Protein AF-A0A378A929-F1 (afdb_monomer_lite)

Foldseek 3Di:
DDFPDKDKDWDDFDAPDQFFTKTKIWMWTHHPPDPDIKIKIKIKTWGDDPQKIKMKMWMWIWDDDPVDIDIKIKIKIKIWGWDDDPDAKIKIWMWMWMDIPNHTAKIKIKIWIAPGNVSPDIDMDIDIDGDDDDD

Organism: Klebsiella pneumoniae (NCBI:txid573)

Structure (mmCIF, N/CA/C/O backbone):
data_AF-A0A378A929-F1
#
_entry.id   AF-A0A378A929-F1
#
loop_
_atom_site.group_PDB
_atom_site.id
_atom_site.type_symbol
_atom_site.label_atom_id
_atom_site.label_alt_id
_atom_site.label_comp_id
_atom_site.label_asym_id
_atom_site.label_entity_id
_atom_site.label_seq_id
_atom_site.pdbx_PDB_ins_code
_atom_site.Cartn_x
_atom_site.Cartn_y
_atom_site.Cartn_z
_atom_site.occupancy
_atom_site.B_iso_or_equiv
_atom_site.auth_seq_id
_atom_site.auth_comp_id
_atom_site.auth_asym_id
_atom_site.auth_atom_id
_atom_site.pdbx_PDB_model_num
ATOM 1 N N . MET A 1 1 ? 6.658 -19.761 -16.985 1.00 54.19 1 MET A N 1
ATOM 2 C CA . MET A 1 1 ? 7.826 -19.516 -17.864 1.00 54.19 1 MET A CA 1
ATOM 3 C C . MET A 1 1 ? 9.070 -19.367 -16.996 1.00 54.19 1 MET A C 1
ATOM 5 O O . MET A 1 1 ? 8.997 -18.671 -15.987 1.00 54.19 1 MET A O 1
ATOM 9 N N . ALA A 1 2 ? 10.173 -20.038 -17.334 1.00 60.41 2 ALA A N 1
ATOM 10 C CA . ALA A 1 2 ? 11.412 -19.985 -16.551 1.00 60.41 2 ALA A CA 1
ATOM 11 C C . ALA A 1 2 ? 12.205 -18.701 -16.859 1.00 60.41 2 ALA A C 1
ATOM 13 O O . ALA A 1 2 ? 12.342 -18.318 -18.022 1.00 60.41 2 ALA A O 1
ATOM 14 N N . ALA A 1 3 ? 12.711 -18.024 -15.825 1.00 64.56 3 ALA A N 1
ATOM 15 C CA . ALA A 1 3 ? 13.588 -16.867 -16.008 1.00 64.56 3 ALA A CA 1
ATOM 16 C C . ALA A 1 3 ? 15.030 -17.326 -16.238 1.00 64.56 3 ALA A C 1
ATOM 18 O O . ALA A 1 3 ? 15.488 -18.279 -15.615 1.00 64.56 3 ALA A O 1
ATOM 19 N N . LYS A 1 4 ? 15.740 -16.615 -17.113 1.00 75.06 4 LYS A N 1
ATOM 20 C CA . LYS A 1 4 ? 17.173 -16.777 -17.365 1.00 75.06 4 LYS A CA 1
ATOM 21 C C . LYS A 1 4 ? 18.011 -16.285 -16.195 1.00 75.06 4 LYS A C 1
ATOM 23 O O . LYS A 1 4 ? 18.986 -16.927 -15.823 1.00 75.06 4 LYS A O 1
ATOM 28 N N . LYS A 1 5 ? 17.633 -15.139 -15.633 1.00 77.44 5 LYS A N 1
ATOM 29 C CA . LYS A 1 5 ? 18.304 -14.519 -14.493 1.00 77.44 5 LYS A CA 1
ATOM 30 C C . LYS A 1 5 ? 17.277 -13.717 -13.705 1.00 77.44 5 LYS A C 1
ATOM 32 O O . LYS A 1 5 ? 16.439 -13.042 -14.300 1.00 77.44 5 LYS A O 1
ATOM 37 N N . ARG A 1 6 ? 17.323 -13.811 -12.378 1.00 75.38 6 ARG A N 1
ATOM 38 C CA . ARG A 1 6 ? 16.508 -12.992 -11.474 1.00 75.38 6 ARG A CA 1
ATOM 39 C C . ARG A 1 6 ? 17.424 -12.256 -10.509 1.00 75.38 6 ARG A C 1
ATOM 41 O O . ARG A 1 6 ? 18.443 -12.799 -10.084 1.00 75.38 6 ARG A O 1
ATOM 48 N N . HIS A 1 7 ? 17.089 -11.007 -10.234 1.00 78.12 7 HIS A N 1
ATOM 49 C CA . HIS A 1 7 ? 17.652 -10.227 -9.144 1.00 78.12 7 HIS A CA 1
ATOM 50 C C . HIS A 1 7 ? 16.491 -9.664 -8.342 1.00 78.12 7 HIS A C 1
ATOM 52 O O . HIS A 1 7 ? 15.671 -8.910 -8.870 1.00 78.12 7 HIS A O 1
ATOM 58 N N . ASP A 1 8 ? 16.435 -10.056 -7.080 1.00 79.81 8 ASP A N 1
ATOM 59 C CA . ASP A 1 8 ? 15.438 -9.615 -6.125 1.00 79.81 8 ASP A CA 1
ATOM 60 C C . ASP A 1 8 ? 16.134 -8.688 -5.124 1.00 79.81 8 ASP A C 1
ATOM 62 O O . ASP A 1 8 ? 17.106 -9.065 -4.474 1.00 79.81 8 ASP A O 1
ATOM 66 N N . LEU A 1 9 ? 15.662 -7.450 -5.046 1.00 77.38 9 LEU A N 1
ATOM 67 C CA . LEU A 1 9 ? 16.049 -6.471 -4.044 1.00 77.38 9 LEU A CA 1
ATOM 68 C C . LEU A 1 9 ? 14.873 -6.332 -3.087 1.00 77.38 9 LEU A C 1
ATOM 70 O O . LEU A 1 9 ? 13.808 -5.846 -3.460 1.00 77.38 9 LEU A O 1
ATOM 74 N N . HIS A 1 10 ? 15.065 -6.754 -1.850 1.00 75.94 10 HIS A N 1
ATOM 75 C CA . HIS A 1 10 ? 14.101 -6.537 -0.784 1.00 75.94 10 HIS A CA 1
ATOM 76 C C . HIS A 1 10 ? 14.744 -5.571 0.205 1.00 75.94 10 HIS A C 1
ATOM 78 O O . HIS A 1 10 ? 15.781 -5.885 0.779 1.00 75.94 10 HIS A O 1
ATOM 84 N N . GLY A 1 11 ? 14.167 -4.381 0.346 1.00 66.81 11 GLY A N 1
ATOM 85 C CA . GLY A 1 11 ? 14.459 -3.507 1.472 1.00 66.81 11 GLY A CA 1
ATOM 86 C C . GLY A 1 11 ? 13.732 -4.043 2.695 1.00 66.81 11 GLY A C 1
ATOM 87 O O . GLY A 1 11 ? 12.577 -4.467 2.595 1.00 66.81 11 GLY A O 1
ATOM 88 N N . GLU A 1 12 ? 14.407 -4.067 3.836 1.00 71.38 12 GLU A N 1
ATOM 89 C CA . GLU A 1 12 ? 13.758 -4.412 5.095 1.00 71.38 12 GLU A CA 1
ATOM 90 C C . GLU A 1 12 ? 12.728 -3.331 5.467 1.00 71.38 12 GLU A C 1
ATOM 92 O O . GLU A 1 12 ? 12.833 -2.189 5.004 1.00 71.38 12 GLU A O 1
ATOM 97 N N . PRO A 1 13 ? 11.679 -3.674 6.235 1.00 67.69 13 PRO A N 1
ATOM 98 C CA . PRO A 1 13 ? 10.737 -2.683 6.722 1.00 67.69 13 PRO A CA 1
ATOM 99 C C . PRO A 1 13 ? 11.473 -1.721 7.653 1.00 67.69 13 PRO A C 1
ATOM 101 O O . PRO A 1 13 ? 11.846 -2.079 8.768 1.00 67.69 13 PRO A O 1
ATOM 104 N N . GLU A 1 14 ? 11.670 -0.496 7.195 1.00 74.31 14 GLU A N 1
ATOM 105 C CA . GLU A 1 14 ? 12.355 0.527 7.968 1.00 74.31 14 GLU A CA 1
ATOM 106 C C . GLU A 1 14 ? 11.316 1.294 8.803 1.00 74.31 14 GLU A C 1
ATOM 108 O O . GLU A 1 14 ? 10.284 1.744 8.269 1.00 74.31 14 GLU A O 1
ATOM 113 N N . PRO A 1 15 ? 11.535 1.446 10.121 1.00 71.75 15 PRO A N 1
ATOM 114 C CA . PRO A 1 15 ? 10.641 2.214 10.969 1.00 71.75 15 PRO A CA 1
ATOM 115 C C . PRO A 1 15 ? 10.703 3.693 10.568 1.00 71.75 15 PRO A C 1
ATOM 117 O O . PRO A 1 15 ? 11.681 4.391 10.822 1.00 71.75 15 PRO A O 1
ATOM 120 N N . ALA A 1 16 ? 9.611 4.220 10.015 1.00 69.19 16 ALA A N 1
ATOM 121 C CA . ALA A 1 16 ? 9.427 5.645 9.734 1.00 69.19 16 ALA A CA 1
ATOM 122 C C . ALA A 1 16 ? 9.060 6.433 11.015 1.00 69.19 16 ALA A C 1
ATOM 124 O O . ALA A 1 16 ? 8.224 7.342 11.005 1.00 69.19 16 ALA A O 1
ATOM 125 N N . GLY A 1 17 ? 9.659 6.058 12.151 1.00 67.38 17 GLY A N 1
ATOM 126 C CA . GLY A 1 17 ? 9.379 6.611 13.474 1.00 67.38 17 GLY A CA 1
ATOM 127 C C . GLY A 1 17 ? 7.933 6.397 13.939 1.00 67.38 17 GLY A C 1
ATOM 128 O O . GLY A 1 17 ? 7.287 5.396 13.638 1.00 67.38 17 GLY A O 1
ATOM 129 N N . ARG A 1 18 ? 7.388 7.379 14.671 1.00 63.72 18 ARG A N 1
ATOM 130 C CA . ARG A 1 18 ? 6.011 7.370 15.216 1.00 63.72 18 ARG A CA 1
ATOM 131 C C . ARG A 1 18 ? 4.915 7.401 14.130 1.00 63.72 18 ARG A C 1
ATOM 133 O O . ARG A 1 18 ? 3.731 7.389 14.451 1.00 63.72 18 ARG A O 1
ATOM 140 N N . LEU A 1 19 ? 5.307 7.469 12.857 1.00 66.12 19 LEU A N 1
ATOM 141 C CA . LEU A 1 19 ? 4.425 7.528 11.698 1.00 66.12 19 LEU A CA 1
ATOM 142 C C . LEU A 1 19 ? 4.253 6.157 11.017 1.00 66.12 19 LEU A C 1
ATOM 144 O O . LEU A 1 19 ? 3.554 6.090 10.023 1.00 66.12 19 LEU A O 1
ATOM 148 N N . GLY A 1 20 ? 4.842 5.062 11.508 1.00 74.19 20 GLY A N 1
ATOM 149 C CA . GLY A 1 20 ? 4.626 3.718 10.945 1.00 74.19 20 GLY A CA 1
ATOM 150 C C . GLY A 1 20 ? 5.857 3.133 10.252 1.00 74.19 20 GLY A C 1
ATOM 151 O O . GLY A 1 20 ? 6.980 3.491 10.587 1.00 74.19 20 GLY A O 1
ATOM 152 N N . GLY A 1 21 ? 5.660 2.197 9.324 1.00 85.56 21 GLY A N 1
ATOM 153 C CA . GLY A 1 21 ? 6.730 1.499 8.604 1.00 85.56 21 GLY A CA 1
ATOM 154 C C . GLY A 1 21 ? 6.609 1.677 7.096 1.00 85.56 21 GLY A C 1
ATOM 155 O O . GLY A 1 21 ? 5.500 1.727 6.558 1.00 85.56 21 GLY A O 1
ATOM 156 N N . PHE A 1 22 ? 7.747 1.770 6.410 1.00 85.00 22 PHE A N 1
ATOM 157 C CA . PHE A 1 22 ? 7.788 1.708 4.952 1.00 85.00 22 PHE A CA 1
ATOM 158 C C . PHE A 1 22 ? 8.514 0.447 4.493 1.00 85.00 22 PHE A C 1
ATOM 160 O O . PHE A 1 22 ? 9.434 -0.035 5.144 1.00 85.00 22 PHE A O 1
ATOM 167 N N . TYR A 1 23 ? 8.093 -0.081 3.353 1.00 85.75 23 TYR A N 1
ATOM 168 C CA . TYR A 1 23 ? 8.665 -1.251 2.712 1.00 85.75 23 TYR A CA 1
ATOM 169 C C . TYR A 1 23 ? 8.916 -0.938 1.244 1.00 85.75 23 TYR A C 1
ATOM 171 O O . TYR A 1 23 ? 8.044 -0.405 0.555 1.00 85.75 23 TYR A O 1
ATOM 179 N N . LEU A 1 24 ? 10.098 -1.290 0.753 1.00 86.69 24 LEU A N 1
ATOM 180 C CA . LEU A 1 24 ? 10.469 -1.154 -0.648 1.00 86.69 24 LEU A CA 1
ATOM 181 C C . LEU A 1 24 ? 10.975 -2.503 -1.144 1.00 86.69 24 LEU A C 1
ATOM 183 O O . LEU A 1 24 ? 11.832 -3.124 -0.529 1.00 86.69 24 LEU A O 1
ATOM 187 N N . SER A 1 25 ? 10.488 -2.937 -2.296 1.00 87.69 25 SER A N 1
ATOM 188 C CA . SER A 1 25 ? 11.036 -4.084 -3.008 1.00 87.69 25 SER A CA 1
ATOM 189 C C . SER A 1 25 ? 11.140 -3.791 -4.497 1.00 87.69 25 SER A C 1
ATOM 191 O O . SER A 1 25 ? 10.370 -3.019 -5.074 1.00 87.69 25 SER A O 1
ATOM 193 N N . GLY A 1 26 ? 12.135 -4.394 -5.125 1.00 87.06 26 GLY A N 1
ATOM 194 C CA . GLY A 1 26 ? 12.394 -4.318 -6.546 1.00 87.06 26 GLY A CA 1
ATOM 195 C C . GLY A 1 26 ? 12.752 -5.697 -7.071 1.00 87.06 26 GLY A C 1
ATOM 196 O O . GLY A 1 26 ? 13.492 -6.440 -6.439 1.00 87.06 26 GLY A O 1
ATOM 197 N N . ARG A 1 27 ? 12.250 -6.048 -8.246 1.00 86.44 27 ARG A N 1
ATOM 198 C CA . ARG A 1 27 ? 12.583 -7.293 -8.929 1.00 86.44 27 ARG A CA 1
ATOM 199 C C . ARG A 1 27 ? 12.939 -7.003 -10.368 1.00 86.44 27 ARG A C 1
ATOM 201 O O . ARG A 1 27 ? 12.209 -6.317 -11.082 1.00 86.44 27 ARG A O 1
ATOM 208 N N . ILE A 1 28 ? 14.046 -7.585 -10.801 1.00 83.44 28 ILE A N 1
ATOM 209 C CA . ILE A 1 28 ? 14.519 -7.538 -12.176 1.00 83.44 28 ILE A CA 1
ATOM 210 C C . ILE A 1 28 ? 14.578 -8.976 -12.687 1.00 83.44 28 ILE A C 1
ATOM 212 O O . ILE A 1 28 ? 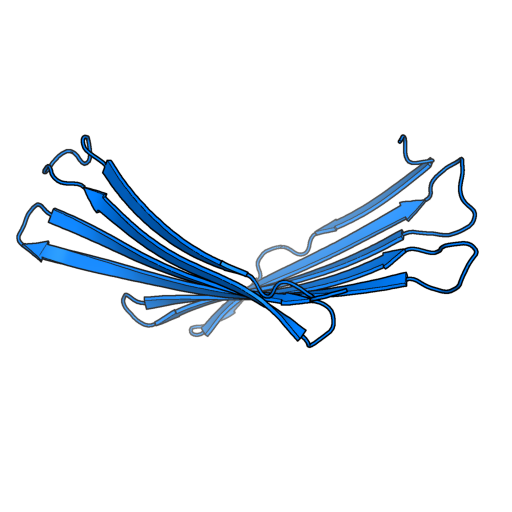15.200 -9.837 -12.067 1.00 83.44 28 ILE A O 1
ATOM 216 N N . SER A 1 29 ? 13.880 -9.266 -13.784 1.00 82.00 29 SER A N 1
ATOM 217 C CA . SER A 1 29 ? 13.813 -10.618 -14.352 1.00 82.00 29 SER A CA 1
ATOM 218 C C . SER A 1 29 ? 14.111 -10.611 -15.845 1.00 82.00 29 SER A C 1
ATOM 220 O O . SER A 1 29 ? 13.406 -9.979 -16.629 1.00 82.00 29 SER A O 1
ATOM 222 N N . ASP A 1 30 ? 15.132 -11.368 -16.234 1.00 80.31 30 ASP A N 1
ATOM 223 C CA . ASP A 1 30 ? 15.463 -11.661 -17.624 1.00 80.31 30 ASP A CA 1
ATOM 224 C C . ASP A 1 30 ? 14.899 -13.026 -18.005 1.00 80.31 30 ASP A C 1
ATOM 226 O O . ASP A 1 30 ? 15.013 -13.994 -17.249 1.00 80.31 30 ASP A O 1
ATOM 230 N N . TYR A 1 31 ? 14.318 -13.132 -19.195 1.00 74.94 31 TYR A N 1
ATOM 231 C CA . TYR A 1 31 ? 13.694 -14.359 -19.684 1.00 74.94 31 TYR A CA 1
ATOM 232 C C . TYR A 1 31 ? 14.393 -14.849 -20.951 1.00 74.94 31 TYR A C 1
ATOM 234 O O . TYR A 1 31 ? 14.850 -14.054 -21.764 1.00 74.94 31 TYR A O 1
ATOM 242 N N . TRP A 1 32 ? 14.475 -16.171 -21.128 1.00 72.50 32 TRP A N 1
ATOM 243 C CA . TRP A 1 32 ? 15.137 -16.773 -22.293 1.00 72.50 32 TRP A CA 1
ATOM 244 C C . TRP A 1 32 ? 14.407 -16.506 -23.615 1.00 72.50 32 TRP A C 1
ATOM 246 O O . TRP A 1 32 ? 15.053 -16.373 -24.645 1.00 72.50 32 TRP A O 1
ATOM 256 N N . ASN A 1 33 ? 13.075 -16.423 -23.579 1.00 66.94 33 ASN A N 1
ATOM 257 C CA . ASN A 1 33 ? 12.225 -16.411 -24.772 1.00 66.94 33 ASN A CA 1
ATOM 258 C C . ASN A 1 33 ? 11.635 -15.028 -25.106 1.00 66.94 33 ASN A C 1
ATOM 260 O O . ASN A 1 33 ? 10.675 -14.941 -25.865 1.00 66.94 33 ASN A O 1
ATOM 264 N N . ARG A 1 34 ? 12.155 -13.946 -24.507 1.00 66.88 34 ARG A N 1
ATOM 265 C CA . ARG A 1 34 ? 11.784 -12.572 -24.873 1.00 66.88 34 ARG A CA 1
ATOM 266 C C . ARG A 1 34 ? 13.006 -11.666 -24.838 1.00 66.88 34 ARG A C 1
ATOM 268 O O . ARG A 1 34 ? 13.807 -11.748 -23.909 1.00 66.88 34 ARG A O 1
ATOM 275 N N . SER A 1 35 ? 13.115 -10.773 -25.817 1.00 65.00 35 SER A N 1
ATOM 276 C CA . SER A 1 35 ? 14.070 -9.671 -25.739 1.00 65.00 35 SER A CA 1
ATOM 277 C C . SER A 1 35 ? 13.522 -8.622 -24.771 1.00 65.00 35 SER A C 1
ATOM 279 O O . SER A 1 35 ? 12.455 -8.059 -25.005 1.00 65.00 35 SER A O 1
ATOM 281 N N . GLY A 1 36 ? 14.223 -8.401 -23.659 1.00 68.12 36 GLY A N 1
ATOM 282 C CA . GLY A 1 36 ? 13.920 -7.342 -22.701 1.00 68.12 36 GLY A CA 1
ATOM 283 C C . GLY A 1 36 ? 13.696 -7.813 -21.262 1.00 68.12 36 GLY A C 1
ATOM 284 O O . GLY A 1 36 ? 13.049 -8.825 -20.980 1.00 68.12 36 GLY A O 1
ATOM 285 N N . THR A 1 37 ? 14.190 -6.996 -20.338 1.00 76.44 37 THR A N 1
ATOM 286 C CA . THR A 1 37 ? 14.166 -7.217 -18.891 1.00 76.44 37 THR A CA 1
ATOM 287 C C . THR A 1 37 ? 12.869 -6.718 -18.251 1.00 76.44 37 THR A C 1
ATOM 289 O O . THR A 1 37 ? 12.482 -5.564 -18.430 1.00 76.44 37 THR A O 1
ATOM 292 N N . GLU A 1 38 ? 12.197 -7.568 -17.470 1.00 83.00 38 GLU A N 1
ATOM 293 C CA . GLU A 1 38 ? 11.107 -7.132 -16.588 1.00 83.00 38 GLU A CA 1
ATOM 294 C C . GLU A 1 38 ? 11.656 -6.340 -15.417 1.00 83.00 38 GLU A C 1
ATOM 296 O O . GLU A 1 38 ? 12.616 -6.781 -14.784 1.00 83.00 38 GLU A O 1
ATOM 301 N N . LYS A 1 39 ? 11.016 -5.219 -15.088 1.00 86.94 39 LYS A N 1
ATOM 302 C CA . LYS A 1 39 ? 11.336 -4.465 -13.875 1.00 86.94 39 LYS A CA 1
ATOM 303 C C . LYS A 1 39 ? 10.063 -4.221 -13.088 1.00 86.94 39 LYS A C 1
ATOM 305 O O . LYS A 1 39 ? 9.157 -3.544 -13.566 1.00 86.94 39 LYS A O 1
ATOM 310 N N . GLN A 1 40 ? 10.004 -4.770 -11.890 1.00 89.06 40 GLN A N 1
ATOM 311 C CA . GLN A 1 40 ? 8.928 -4.562 -10.939 1.00 89.06 40 GLN A CA 1
ATOM 312 C C . GLN A 1 40 ? 9.479 -3.768 -9.763 1.00 89.06 40 GLN A C 1
ATOM 314 O O . GLN A 1 40 ? 10.522 -4.107 -9.216 1.00 89.06 40 GLN A O 1
ATOM 319 N N . TYR A 1 41 ? 8.760 -2.731 -9.364 1.00 89.56 41 TYR A N 1
ATOM 320 C CA . TYR A 1 41 ? 9.051 -1.944 -8.175 1.00 89.56 41 TYR A CA 1
ATOM 321 C C . TYR A 1 41 ? 7.785 -1.883 -7.338 1.00 89.56 41 TYR A C 1
ATOM 323 O O . TYR A 1 41 ? 6.709 -1.638 -7.884 1.00 89.56 41 TYR A O 1
ATOM 331 N N . GLN A 1 42 ? 7.897 -2.110 -6.038 1.00 91.12 42 GLN A N 1
ATOM 332 C CA . GLN A 1 42 ? 6.787 -2.023 -5.105 1.00 91.12 42 GLN A CA 1
ATOM 333 C C . GLN A 1 42 ? 7.224 -1.265 -3.860 1.00 91.12 42 GLN A C 1
ATOM 335 O O . GLN A 1 42 ? 8.203 -1.619 -3.213 1.00 91.12 42 GLN A O 1
ATOM 340 N N . VAL A 1 43 ? 6.453 -0.245 -3.520 1.00 91.12 43 VAL A N 1
ATOM 341 C CA . V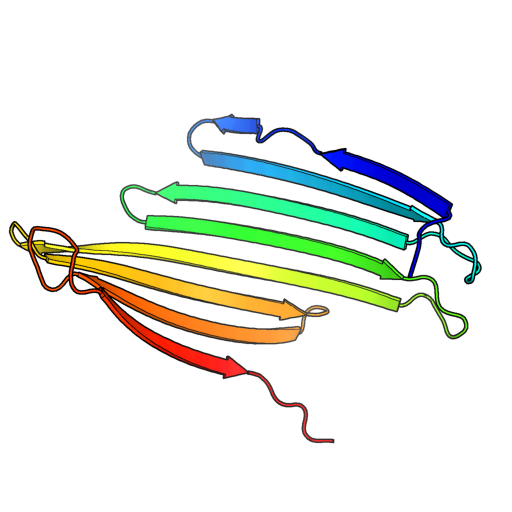AL A 1 43 ? 6.551 0.496 -2.270 1.00 91.12 43 VAL A CA 1
ATOM 342 C C . VAL A 1 43 ? 5.262 0.286 -1.506 1.00 91.12 43 VAL A C 1
ATOM 344 O O . VAL A 1 43 ? 4.180 0.385 -2.081 1.00 91.12 43 VAL A O 1
ATOM 347 N N . SER A 1 44 ? 5.376 0.039 -0.213 1.00 91.12 44 SER A N 1
ATOM 348 C CA . SER A 1 44 ? 4.251 -0.016 0.706 1.00 91.12 44 SER A CA 1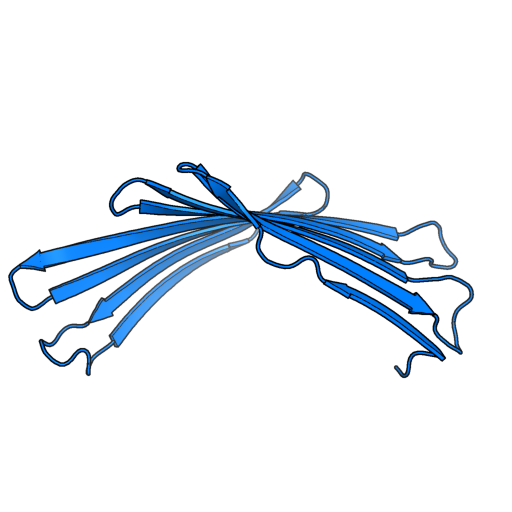
ATOM 349 C C . SER A 1 44 ? 4.563 0.838 1.922 1.00 91.12 44 SER A C 1
ATOM 351 O O . SER A 1 44 ? 5.691 0.888 2.393 1.00 91.12 44 SER A O 1
ATOM 353 N N . TYR A 1 45 ? 3.553 1.513 2.431 1.00 90.56 45 TYR A N 1
ATOM 354 C CA . TYR A 1 45 ? 3.605 2.277 3.655 1.00 90.56 45 TYR A CA 1
ATOM 355 C C . TYR A 1 45 ? 2.451 1.830 4.528 1.00 90.56 45 TYR A C 1
ATOM 357 O O . TYR A 1 45 ? 1.312 1.780 4.066 1.00 90.56 45 TYR A O 1
ATOM 365 N N . ASN A 1 46 ? 2.744 1.493 5.772 1.00 90.75 46 ASN A N 1
ATOM 366 C CA . ASN A 1 46 ? 1.764 1.052 6.745 1.00 90.75 46 ASN A CA 1
ATOM 367 C C . ASN A 1 46 ? 1.868 1.917 7.992 1.00 90.75 46 ASN A C 1
ATOM 369 O O . ASN A 1 46 ? 2.950 2.140 8.526 1.00 90.75 46 ASN A O 1
ATOM 373 N N . ASN A 1 47 ? 0.732 2.372 8.491 1.00 89.88 47 ASN A N 1
ATOM 374 C CA . ASN A 1 47 ? 0.672 3.160 9.706 1.00 89.88 47 ASN A CA 1
ATOM 375 C C . ASN A 1 47 ? -0.601 2.809 10.479 1.00 89.88 47 ASN A C 1
ATOM 377 O O . ASN A 1 47 ? -1.607 2.379 9.916 1.00 89.88 47 ASN A O 1
ATOM 381 N N . SER A 1 48 ? -0.542 2.970 11.791 1.00 88.12 48 SER A N 1
ATOM 382 C CA . SER A 1 48 ? -1.656 2.772 12.701 1.00 88.12 48 SER A CA 1
ATOM 383 C C . SER A 1 48 ? -1.860 4.041 13.512 1.00 88.12 48 SER A C 1
ATOM 385 O O . SER A 1 48 ? -0.985 4.451 14.276 1.00 88.12 48 SER A O 1
ATOM 387 N N . PHE A 1 49 ? -3.029 4.654 13.372 1.00 84.75 49 PHE A N 1
ATOM 388 C CA . PHE A 1 49 ? -3.445 5.769 14.205 1.00 84.75 49 PHE A CA 1
ATOM 389 C C . PHE A 1 49 ? -4.429 5.277 15.270 1.00 84.75 49 PHE A C 1
ATOM 391 O O . PHE A 1 49 ? -5.614 5.054 15.009 1.00 84.75 49 PHE A O 1
ATOM 398 N N . GLY A 1 50 ? -3.920 5.073 16.488 1.00 86.06 50 GLY A N 1
ATOM 399 C CA . GLY A 1 50 ? -4.687 4.489 17.585 1.00 86.06 50 GLY A CA 1
ATOM 400 C C . GLY A 1 50 ? -5.121 3.062 17.252 1.00 86.06 50 GLY A C 1
ATOM 401 O O . GLY A 1 50 ? -4.306 2.148 17.255 1.00 86.06 50 GLY A O 1
ATOM 402 N N . ARG A 1 51 ? -6.414 2.884 16.968 1.00 85.12 51 ARG A N 1
ATOM 403 C CA . ARG A 1 51 ? -7.015 1.591 16.593 1.00 85.12 51 ARG A CA 1
ATOM 404 C C . ARG A 1 51 ? -7.157 1.424 15.078 1.00 85.12 51 ARG A C 1
ATOM 406 O O . ARG A 1 51 ? -7.320 0.308 14.612 1.00 85.12 51 ARG A O 1
ATOM 413 N N . LEU A 1 52 ? -7.094 2.513 14.309 1.00 87.19 52 LEU A N 1
ATOM 414 C CA . LEU A 1 52 ? -7.222 2.474 12.856 1.00 87.19 52 LEU A CA 1
ATOM 415 C C . LEU A 1 52 ? -5.872 2.142 12.221 1.00 87.19 52 LEU A C 1
ATOM 417 O O . LEU A 1 52 ? -4.938 2.936 12.312 1.00 87.19 52 LEU A O 1
ATOM 421 N N . SER A 1 53 ? -5.798 1.027 11.508 1.00 91.06 53 SER A N 1
ATOM 422 C CA . SER A 1 53 ? -4.663 0.693 10.652 1.00 91.06 53 SER A CA 1
ATOM 423 C C . SER A 1 53 ? -4.957 1.111 9.220 1.00 91.06 53 SER A C 1
ATOM 425 O O . SER A 1 53 ? -6.057 0.907 8.707 1.00 91.06 53 SER A O 1
ATOM 427 N N . TRP A 1 54 ? -3.969 1.685 8.551 1.00 91.06 54 TRP A N 1
ATOM 428 C CA . TRP A 1 54 ? -4.047 2.012 7.140 1.00 91.06 54 TRP A CA 1
ATOM 429 C C . TRP A 1 54 ? -2.743 1.659 6.442 1.00 91.06 54 TRP A C 1
ATOM 431 O O . TRP A 1 54 ? -1.656 1.698 7.019 1.00 91.06 54 TRP A O 1
ATOM 441 N N . SER A 1 55 ? -2.854 1.285 5.177 1.00 93.81 55 SER A N 1
ATOM 442 C CA . SER A 1 55 ? -1.701 1.063 4.328 1.00 93.81 55 SER A CA 1
ATOM 443 C C . SER A 1 55 ? -1.947 1.588 2.927 1.00 93.81 55 SER A C 1
ATOM 445 O O . SER A 1 55 ? -3.050 1.526 2.385 1.00 93.81 55 SER A O 1
ATOM 447 N N . ALA A 1 56 ? -0.893 2.130 2.342 1.00 93.19 56 ALA A N 1
ATOM 448 C CA . ALA A 1 56 ? -0.855 2.563 0.964 1.00 93.19 56 ALA A CA 1
ATOM 449 C C . ALA A 1 56 ? 0.275 1.810 0.278 1.00 93.19 56 ALA A C 1
ATOM 451 O O . ALA A 1 56 ? 1.396 1.785 0.770 1.00 93.19 56 ALA A O 1
ATOM 452 N N . SER A 1 57 ? -0.006 1.196 -0.861 1.00 94.25 57 SER A N 1
ATOM 453 C CA . SER A 1 57 ? 1.010 0.551 -1.681 1.00 94.25 57 SER A CA 1
ATOM 454 C C . SER A 1 57 ? 0.935 1.060 -3.106 1.00 94.25 57 SER A C 1
ATOM 456 O O . SER A 1 57 ? -0.142 1.321 -3.640 1.00 94.25 57 SER A O 1
ATOM 458 N N . ALA A 1 58 ? 2.095 1.210 -3.719 1.00 92.94 58 ALA A N 1
ATOM 459 C CA . ALA A 1 58 ? 2.257 1.544 -5.113 1.00 92.94 58 ALA A CA 1
ATOM 460 C C . ALA A 1 58 ? 3.190 0.515 -5.737 1.00 92.94 58 ALA A C 1
ATOM 462 O O . ALA A 1 58 ? 4.269 0.230 -5.226 1.00 92.94 58 ALA A O 1
ATOM 463 N N . GLN A 1 59 ? 2.772 -0.037 -6.860 1.00 93.44 59 GLN A N 1
ATOM 464 C CA . GLN A 1 59 ? 3.528 -0.993 -7.633 1.00 93.44 59 GLN A CA 1
ATOM 465 C C . GLN A 1 59 ? 3.600 -0.505 -9.070 1.00 93.44 59 GLN A C 1
ATOM 467 O O . GLN A 1 59 ? 2.602 -0.072 -9.642 1.00 93.44 59 GLN A O 1
ATOM 472 N N . ARG A 1 60 ? 4.778 -0.613 -9.669 1.00 91.44 60 ARG A N 1
ATOM 473 C CA . ARG A 1 60 ? 4.985 -0.376 -11.090 1.00 91.44 60 ARG A CA 1
ATOM 474 C C . ARG A 1 60 ? 5.663 -1.580 -11.708 1.00 91.44 60 ARG A C 1
ATOM 476 O O . ARG A 1 60 ? 6.717 -2.003 -11.237 1.00 91.44 60 ARG A O 1
ATOM 483 N N . VAL A 1 61 ? 5.073 -2.104 -12.773 1.00 89.19 61 VAL A N 1
ATOM 484 C CA . VAL A 1 61 ? 5.640 -3.191 -13.569 1.00 89.19 61 VAL A CA 1
ATOM 485 C C . VAL A 1 61 ? 5.914 -2.681 -14.974 1.00 89.19 61 VAL A C 1
ATOM 487 O O . VAL A 1 61 ? 5.016 -2.215 -15.674 1.00 89.19 61 VAL A O 1
ATOM 490 N N . TYR A 1 62 ? 7.169 -2.789 -15.389 1.00 85.62 62 TYR A N 1
ATOM 491 C CA . TYR A 1 62 ? 7.601 -2.579 -16.760 1.00 85.62 62 TYR A CA 1
ATOM 492 C C . TYR A 1 62 ? 7.789 -3.926 -17.437 1.00 85.62 62 TYR A C 1
ATOM 494 O O . TYR A 1 62 ? 8.672 -4.702 -17.060 1.00 85.62 62 TYR A O 1
ATOM 502 N N . THR A 1 63 ? 6.974 -4.170 -18.459 1.00 80.38 63 THR A N 1
ATOM 503 C CA . THR A 1 63 ? 7.077 -5.350 -19.314 1.00 80.38 63 THR A CA 1
ATOM 504 C C . THR A 1 63 ? 7.499 -4.902 -20.715 1.00 80.38 63 THR A C 1
ATOM 506 O O . THR A 1 63 ? 6.716 -4.239 -21.399 1.00 80.38 63 THR A O 1
ATOM 509 N N . PRO A 1 64 ? 8.731 -5.205 -21.156 1.00 70.38 64 PRO A N 1
ATOM 510 C CA . PRO A 1 64 ? 9.109 -5.061 -22.553 1.00 70.38 64 PRO A CA 1
ATOM 511 C C . PRO A 1 64 ? 8.297 -6.050 -23.392 1.00 70.38 64 PRO A C 1
ATOM 513 O O . PRO A 1 64 ? 8.352 -7.259 -23.172 1.00 70.38 64 PRO A O 1
ATOM 516 N N . ASP A 1 65 ? 7.520 -5.504 -24.320 1.00 67.12 65 ASP A N 1
ATOM 517 C CA . ASP A 1 65 ? 6.751 -6.235 -25.323 1.00 67.12 65 ASP A CA 1
ATOM 518 C C . ASP A 1 65 ? 7.075 -5.659 -26.709 1.00 67.12 65 ASP A C 1
ATOM 520 O O . ASP A 1 65 ? 7.464 -4.493 -26.832 1.00 67.12 65 ASP A O 1
ATOM 524 N N . SER A 1 66 ? 6.905 -6.472 -27.751 1.00 55.12 66 SER A N 1
ATOM 525 C CA . SER A 1 66 ? 7.234 -6.155 -29.146 1.00 55.12 66 SER A CA 1
ATOM 526 C C . SER A 1 66 ? 6.429 -4.984 -29.731 1.00 55.12 66 SER A C 1
ATOM 528 O O . SER A 1 66 ? 6.801 -4.463 -30.778 1.00 55.12 66 SER A O 1
ATOM 530 N N . SER A 1 67 ? 5.351 -4.553 -29.067 1.00 57.03 67 SER A N 1
ATOM 531 C CA . SER A 1 67 ? 4.412 -3.521 -29.533 1.00 57.03 67 SER A CA 1
ATOM 532 C C . SER A 1 67 ? 4.605 -2.132 -28.896 1.00 57.03 67 SER A C 1
ATOM 534 O O . SER A 1 67 ? 3.949 -1.171 -29.294 1.00 57.03 67 SER A O 1
ATOM 536 N N . GLY A 1 68 ? 5.521 -2.001 -27.932 1.00 53.91 68 GLY A N 1
ATOM 537 C CA . GLY A 1 68 ? 5.723 -0.778 -27.155 1.00 53.91 68 GLY A CA 1
ATOM 538 C C . GLY A 1 68 ? 5.594 -1.038 -25.656 1.00 53.91 68 GLY A C 1
ATOM 539 O O . GLY A 1 68 ? 4.677 -1.708 -25.194 1.00 53.91 68 GLY A O 1
ATOM 540 N N . HIS A 1 69 ? 6.556 -0.515 -24.898 1.00 64.38 69 HIS A N 1
ATOM 541 C CA . HIS A 1 69 ? 6.730 -0.659 -23.452 1.00 64.38 69 HIS A CA 1
ATOM 542 C C . HIS A 1 69 ? 5.406 -0.644 -22.666 1.00 64.38 69 HIS A C 1
ATOM 544 O O . HIS A 1 69 ? 4.832 0.418 -22.408 1.00 64.38 69 HIS A O 1
ATOM 550 N N . ARG A 1 70 ? 4.931 -1.821 -22.233 1.00 73.94 70 ARG A N 1
ATOM 551 C CA . ARG A 1 70 ? 3.722 -1.925 -21.416 1.00 73.94 70 ARG A CA 1
ATOM 552 C C . ARG A 1 70 ? 4.081 -1.615 -19.968 1.00 73.94 70 ARG A C 1
ATOM 554 O O . ARG A 1 70 ? 4.825 -2.354 -19.320 1.00 73.94 70 ARG A O 1
ATOM 561 N N . ARG A 1 71 ? 3.550 -0.499 -19.475 1.00 83.31 71 ARG A N 1
ATOM 562 C CA . ARG A 1 71 ? 3.630 -0.085 -18.073 1.00 83.31 71 ARG A CA 1
ATOM 563 C C . ARG A 1 71 ? 2.302 -0.390 -17.387 1.00 83.31 71 ARG A C 1
ATOM 565 O O . ARG A 1 71 ? 1.247 -0.025 -17.903 1.00 83.31 71 ARG A O 1
ATOM 572 N N . ASP A 1 72 ? 2.375 -1.060 -16.246 1.00 87.44 72 ASP A N 1
ATOM 573 C CA . ASP A 1 72 ? 1.237 -1.303 -15.362 1.00 87.44 72 ASP A CA 1
ATOM 574 C C . ASP A 1 72 ? 1.537 -0.679 -13.999 1.00 87.44 72 ASP A C 1
ATOM 576 O O . ASP A 1 72 ? 2.456 -1.101 -13.290 1.00 87.44 72 ASP A O 1
ATOM 580 N N . ASP A 1 73 ? 0.793 0.373 -13.676 1.00 92.12 73 ASP A N 1
ATOM 581 C CA . ASP A 1 73 ? 0.862 1.061 -12.398 1.00 92.12 73 ASP A CA 1
ATOM 582 C C . ASP A 1 73 ? -0.326 0.670 -11.545 1.00 92.12 73 ASP A C 1
ATOM 584 O O . ASP A 1 73 ? -1.465 0.967 -11.896 1.00 92.12 73 ASP A O 1
ATOM 588 N N . ARG A 1 74 ? -0.075 0.098 -10.375 1.00 93.00 74 ARG A N 1
ATOM 589 C CA . ARG A 1 74 ? -1.119 -0.266 -9.431 1.00 93.00 74 ARG A CA 1
ATOM 590 C C . ARG A 1 74 ? -0.921 0.451 -8.113 1.00 93.00 74 ARG A C 1
ATOM 592 O O . ARG A 1 74 ? 0.119 0.317 -7.484 1.00 93.00 74 ARG A O 1
ATOM 599 N N . ILE A 1 75 ? -1.933 1.187 -7.680 1.00 94.19 75 ILE A N 1
ATOM 600 C CA . ILE A 1 75 ? -1.955 1.826 -6.362 1.00 94.19 75 ILE A CA 1
ATOM 601 C C . ILE A 1 75 ? -3.064 1.164 -5.564 1.00 94.19 75 ILE A C 1
ATOM 603 O O . ILE A 1 75 ? -4.170 1.020 -6.076 1.00 94.19 75 ILE A O 1
ATOM 607 N N . SER A 1 76 ? -2.787 0.754 -4.333 1.00 94.31 76 SER A N 1
ATOM 608 C CA . SER A 1 76 ? -3.786 0.170 -3.442 1.00 94.31 76 SER A CA 1
ATOM 609 C C . SER A 1 76 ? -3.772 0.883 -2.101 1.00 94.31 76 SER A C 1
ATOM 611 O O . SER A 1 76 ? -2.720 1.053 -1.493 1.00 94.31 76 SER A O 1
ATOM 613 N N . LEU A 1 77 ? -4.950 1.273 -1.642 1.00 94.06 77 LEU A N 1
ATOM 614 C CA . LEU A 1 77 ? -5.200 1.820 -0.322 1.00 94.06 77 LEU A CA 1
ATOM 615 C C . LEU A 1 77 ? -5.987 0.784 0.466 1.00 94.06 77 LEU A C 1
ATOM 617 O O . LEU A 1 77 ? -6.959 0.223 -0.039 1.00 94.06 77 LEU A O 1
ATOM 621 N N . ASN A 1 78 ? -5.571 0.521 1.692 1.00 93.81 78 ASN A N 1
ATOM 622 C CA . ASN A 1 78 ? -6.270 -0.367 2.595 1.00 93.81 78 ASN A CA 1
ATOM 623 C C . ASN A 1 78 ? -6.448 0.311 3.950 1.00 93.81 78 ASN A C 1
ATOM 625 O O . ASN A 1 78 ? -5.528 0.929 4.474 1.00 93.81 78 ASN A O 1
ATOM 629 N N . PHE A 1 79 ? -7.641 0.174 4.503 1.00 91.75 79 PHE A N 1
ATOM 630 C CA . PHE A 1 79 ? -8.013 0.643 5.825 1.00 91.75 79 PHE A CA 1
ATOM 631 C C . PHE A 1 79 ? -8.563 -0.548 6.596 1.00 91.75 79 PHE A C 1
ATOM 633 O O . PHE A 1 79 ? -9.307 -1.352 6.036 1.00 91.75 79 PHE A O 1
ATOM 640 N N . SER A 1 80 ? -8.205 -0.660 7.868 1.00 90.12 80 SER A N 1
ATOM 641 C CA . SER A 1 80 ? -8.668 -1.708 8.767 1.00 90.12 80 SER A CA 1
ATOM 642 C C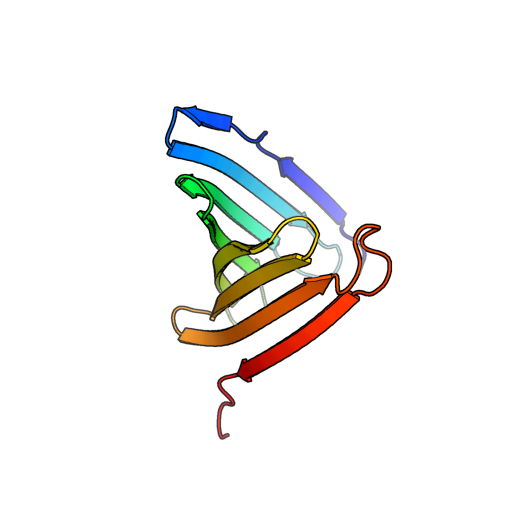 . SER A 1 80 ? -8.949 -1.112 10.135 1.00 90.12 80 SER A C 1
ATOM 644 O O . SER A 1 80 ? -8.066 -0.516 10.752 1.00 90.12 80 SER A O 1
ATOM 646 N N . TYR A 1 81 ? -10.173 -1.285 10.617 1.00 89.44 81 TYR A N 1
ATOM 647 C CA . TYR A 1 81 ? -10.610 -0.794 11.912 1.00 89.44 81 TYR A CA 1
ATOM 648 C C . TYR A 1 81 ? -11.217 -1.934 12.745 1.00 89.44 81 TYR A C 1
ATOM 650 O O . TYR A 1 81 ? -12.258 -2.473 12.355 1.00 89.44 81 TYR A O 1
ATOM 658 N N . PRO A 1 82 ? -10.609 -2.293 13.889 1.00 86.44 82 PRO A N 1
ATOM 659 C CA . PRO A 1 82 ? -11.188 -3.223 14.840 1.00 86.44 82 PRO A CA 1
ATOM 660 C C . PRO A 1 82 ? -12.312 -2.533 15.626 1.00 86.44 82 PRO A C 1
ATOM 662 O O . PRO A 1 82 ? -12.110 -1.546 16.334 1.00 86.44 82 PRO A O 1
ATOM 665 N N . LEU A 1 83 ? -13.514 -3.073 15.484 1.00 81.56 83 LEU A N 1
ATOM 666 C CA . LEU A 1 83 ? -14.722 -2.766 16.234 1.00 81.56 83 LEU A CA 1
ATOM 667 C C . LEU A 1 83 ? -14.839 -3.747 17.409 1.00 81.56 83 LEU A C 1
ATOM 669 O O . LEU A 1 83 ? -14.741 -4.962 17.233 1.00 81.56 83 LEU A O 1
ATOM 673 N N . TRP A 1 84 ? -15.103 -3.223 18.601 1.00 77.00 84 TRP A N 1
ATOM 674 C CA . TRP A 1 84 ? -15.385 -4.018 19.796 1.00 77.00 84 TRP A CA 1
ATOM 675 C C . TRP A 1 84 ? -16.817 -3.752 20.251 1.00 77.00 84 TRP A C 1
ATOM 677 O O . TRP A 1 84 ? -17.192 -2.602 20.476 1.00 77.00 84 TRP A O 1
ATOM 687 N N . PHE A 1 85 ? -17.611 -4.812 20.383 1.00 72.19 85 PHE A N 1
ATOM 688 C CA . PHE A 1 85 ? -19.017 -4.751 20.780 1.00 72.19 85 PHE A CA 1
ATOM 689 C C . PHE A 1 85 ? -19.216 -5.473 22.124 1.00 72.19 85 PHE A C 1
ATOM 691 O O . PHE A 1 85 ? -19.848 -6.526 22.189 1.00 72.19 85 PHE A O 1
ATOM 698 N N . GLY A 1 86 ? -18.658 -4.910 23.200 1.00 68.25 86 GLY A N 1
ATOM 699 C CA . GLY A 1 86 ? -18.683 -5.500 24.548 1.00 68.25 86 GLY A CA 1
ATOM 700 C C . GLY A 1 86 ? -17.549 -6.500 24.802 1.00 68.25 86 GLY A C 1
ATOM 701 O O . GLY A 1 86 ? -16.608 -6.581 24.013 1.00 68.25 86 GLY A O 1
ATOM 702 N N . ASP A 1 87 ? -17.648 -7.252 25.902 1.00 67.00 87 ASP A N 1
ATOM 703 C CA . ASP A 1 87 ? -16.520 -8.017 26.460 1.00 67.00 87 ASP A CA 1
ATOM 704 C C . ASP A 1 87 ? -16.015 -9.164 25.565 1.00 67.00 87 ASP A C 1
ATOM 706 O O . ASP A 1 87 ? -14.839 -9.496 25.638 1.00 67.00 87 ASP A O 1
ATOM 710 N N . ASN A 1 88 ? -16.848 -9.716 24.667 1.00 65.06 88 ASN A N 1
ATOM 711 C CA . ASN A 1 88 ? -16.516 -10.932 23.899 1.00 65.06 88 ASN A CA 1
ATOM 712 C C . ASN A 1 88 ? -16.850 -10.889 22.394 1.00 65.06 88 ASN A C 1
ATOM 714 O O . ASN A 1 88 ? -16.841 -11.929 21.739 1.00 65.06 88 ASN A O 1
ATOM 718 N N . ARG A 1 89 ? -17.176 -9.726 21.812 1.00 69.44 89 ARG A N 1
ATOM 719 C CA . ARG A 1 89 ? -17.504 -9.628 20.374 1.00 69.44 89 ARG A CA 1
ATOM 720 C C . ARG A 1 89 ? -16.570 -8.664 19.673 1.00 69.44 89 ARG A C 1
ATOM 722 O O . ARG A 1 89 ? -16.535 -7.474 19.994 1.00 69.44 89 ARG A O 1
ATOM 729 N N . THR A 1 90 ? -15.855 -9.173 18.678 1.00 76.50 90 THR A N 1
ATOM 730 C CA . THR A 1 90 ? -14.936 -8.375 17.867 1.00 76.50 90 THR A CA 1
ATOM 731 C C . THR A 1 90 ? -15.348 -8.436 16.407 1.00 76.50 90 THR A C 1
ATOM 733 O O . THR A 1 90 ? -15.756 -9.479 15.901 1.00 76.50 90 THR A O 1
ATOM 736 N N . ALA A 1 91 ? -15.255 -7.311 15.713 1.00 79.88 91 ALA A N 1
ATOM 737 C CA . ALA A 1 91 ? -15.347 -7.272 14.266 1.00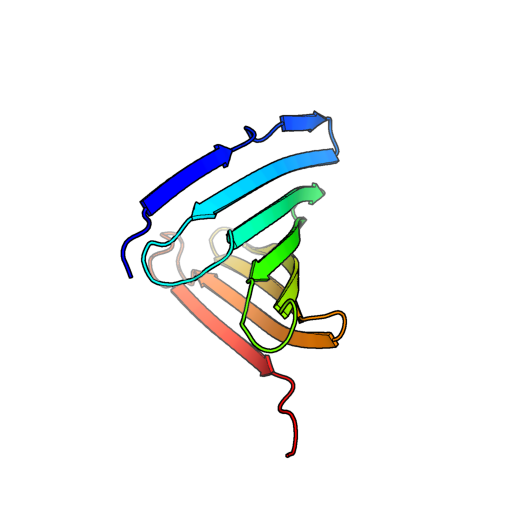 79.88 91 ALA A CA 1
ATOM 738 C C . ALA A 1 91 ? -14.215 -6.418 13.715 1.00 79.88 91 ALA A C 1
ATOM 740 O O . ALA A 1 91 ? -13.735 -5.506 14.365 1.00 79.88 91 ALA A O 1
ATOM 741 N N . ASN A 1 92 ? -13.793 -6.692 12.499 1.00 84.00 92 ASN A N 1
ATOM 742 C CA . ASN A 1 92 ? -12.846 -5.896 11.752 1.00 84.00 92 ASN A CA 1
ATOM 743 C C . ASN A 1 92 ? -13.563 -5.393 10.516 1.00 84.00 92 ASN A C 1
ATOM 745 O O . ASN A 1 92 ? -14.071 -6.173 9.711 1.00 84.00 92 ASN A O 1
ATOM 749 N N . LEU A 1 93 ? -13.620 -4.076 10.389 1.00 86.31 93 LEU A N 1
ATOM 750 C CA . LEU A 1 93 ? -14.064 -3.420 9.178 1.00 86.31 93 LEU A CA 1
ATOM 751 C C . LEU A 1 93 ? -12.833 -3.139 8.325 1.00 86.31 93 LEU A C 1
ATOM 753 O O . LEU A 1 93 ? -11.941 -2.402 8.737 1.00 86.31 93 LEU A O 1
ATOM 757 N N . THR A 1 94 ? -12.793 -3.716 7.135 1.00 89.19 94 THR A N 1
ATOM 758 C CA . THR A 1 94 ? -11.739 -3.509 6.152 1.00 89.19 94 THR A CA 1
ATOM 759 C C . THR A 1 94 ? -12.296 -2.803 4.926 1.00 89.19 94 THR A C 1
ATOM 761 O O . THR A 1 94 ? -13.420 -3.040 4.492 1.00 89.19 94 THR A O 1
ATOM 764 N N . SER A 1 95 ? -11.504 -1.911 4.351 1.00 88.88 95 SER A N 1
ATOM 765 C CA . SER A 1 95 ? -11.800 -1.274 3.075 1.00 88.88 95 SER A CA 1
ATOM 766 C C . SER A 1 95 ? -10.543 -1.300 2.228 1.00 88.88 95 SER A C 1
ATOM 768 O O . SER A 1 95 ? -9.487 -0.856 2.668 1.00 88.88 95 SER A O 1
ATOM 770 N N . ASN A 1 96 ? -10.626 -1.852 1.025 1.00 91.06 96 ASN A N 1
ATOM 771 C CA . ASN A 1 96 ? -9.546 -1.876 0.058 1.00 91.06 96 ASN A CA 1
ATOM 772 C C . ASN A 1 96 ? -9.992 -1.173 -1.215 1.00 91.06 96 ASN A C 1
ATOM 774 O O . ASN A 1 96 ? -10.976 -1.556 -1.830 1.00 91.06 96 ASN A O 1
ATOM 778 N N . THR A 1 97 ? -9.241 -0.174 -1.649 1.00 92.88 97 THR A N 1
ATOM 779 C CA . THR A 1 97 ? -9.442 0.472 -2.941 1.00 92.88 97 THR A CA 1
ATOM 780 C C . THR A 1 97 ? -8.182 0.324 -3.764 1.00 92.88 97 THR A C 1
ATOM 782 O O . THR A 1 97 ? -7.083 0.552 -3.269 1.00 92.88 97 THR A O 1
ATOM 785 N N . SER A 1 98 ? -8.329 -0.034 -5.034 1.00 92.81 98 SER A N 1
ATOM 786 C CA . SER A 1 98 ? -7.215 -0.158 -5.958 1.00 92.81 98 SER A CA 1
ATOM 787 C C . SER A 1 98 ? -7.448 0.633 -7.238 1.00 92.81 98 SER A C 1
ATOM 789 O O . SER A 1 98 ? -8.555 0.690 -7.780 1.00 92.81 98 SER A O 1
ATOM 791 N N . PHE A 1 99 ? -6.367 1.207 -7.741 1.00 91.88 99 PHE A N 1
ATOM 792 C CA . PHE A 1 99 ? -6.288 1.952 -8.983 1.00 91.88 99 PHE A CA 1
ATOM 793 C C . PHE A 1 99 ? -5.284 1.259 -9.900 1.00 91.88 99 PHE A C 1
ATOM 795 O O . PHE A 1 99 ? -4.263 0.757 -9.432 1.00 91.88 99 PHE A O 1
ATOM 802 N N . ASN A 1 100 ? -5.578 1.211 -11.195 1.00 91.88 100 ASN A N 1
ATOM 803 C CA . ASN A 1 100 ? -4.668 0.732 -12.227 1.00 91.88 100 ASN A CA 1
ATOM 804 C C . ASN A 1 100 ? -4.483 1.833 -13.284 1.00 91.88 100 ASN A C 1
ATOM 806 O O . ASN A 1 100 ? -5.472 2.378 -13.776 1.00 91.88 100 ASN A O 1
ATOM 810 N N . ASN A 1 101 ? -3.237 2.176 -13.621 1.00 88.75 101 ASN A N 1
ATOM 811 C CA . ASN A 1 101 ? -2.874 3.182 -14.620 1.00 88.75 101 ASN A CA 1
ATOM 812 C C . ASN A 1 101 ? -3.628 4.505 -14.412 1.00 88.75 101 ASN A C 1
ATOM 814 O O . ASN A 1 101 ? -4.235 5.055 -15.333 1.00 88.75 101 ASN A O 1
ATOM 818 N N . SER A 1 102 ? -3.625 4.976 -13.159 1.00 86.19 102 SER A N 1
ATOM 819 C CA . SER A 1 102 ? -4.321 6.187 -12.693 1.00 86.19 102 SER A CA 1
ATOM 820 C C . SER A 1 102 ? -5.850 6.163 -12.835 1.00 86.19 102 SER A C 1
ATOM 822 O O . SER A 1 102 ? -6.498 7.201 -12.727 1.00 86.19 102 SER A O 1
ATOM 824 N N . ARG A 1 103 ? -6.454 4.992 -13.065 1.00 88.88 103 ARG A N 1
ATOM 825 C CA . ARG A 1 103 ? -7.909 4.801 -13.141 1.00 88.88 103 ARG A CA 1
ATOM 826 C C . ARG A 1 103 ? -8.382 3.911 -12.007 1.00 88.88 103 ARG A C 1
ATOM 828 O O . ARG A 1 103 ? -7.674 3.001 -11.587 1.00 88.88 103 ARG A O 1
ATOM 835 N N . PHE A 1 104 ? -9.593 4.153 -11.523 1.00 88.94 104 PHE A N 1
ATOM 836 C CA . PHE A 1 104 ? -10.211 3.284 -10.528 1.00 88.94 104 PHE A CA 1
ATOM 837 C C . PHE A 1 104 ? -10.360 1.860 -11.083 1.00 88.94 104 PHE A C 1
ATOM 839 O O . PHE A 1 104 ? -10.878 1.671 -12.184 1.00 88.94 104 PHE A O 1
ATOM 846 N N . ALA A 1 105 ? -9.880 0.868 -10.333 1.00 89.44 105 ALA A N 1
ATOM 847 C CA . ALA A 1 105 ? -9.965 -0.537 -10.717 1.00 89.44 105 ALA A CA 1
ATOM 848 C C . ALA A 1 105 ? -11.051 -1.250 -9.907 1.00 89.44 105 ALA A C 1
ATOM 850 O O . ALA A 1 105 ? -11.980 -1.838 -10.470 1.00 89.44 105 ALA A O 1
ATOM 851 N N . SER A 1 106 ? -10.946 -1.187 -8.580 1.00 89.94 106 SER A N 1
ATOM 852 C CA . SER A 1 106 ? -11.901 -1.831 -7.688 1.00 89.94 106 SER A CA 1
ATOM 853 C C . SER A 1 106 ? -11.923 -1.192 -6.313 1.00 89.94 106 SER A C 1
ATOM 855 O O . SER A 1 106 ? -10.911 -0.674 -5.850 1.00 89.94 106 SER A O 1
ATOM 857 N N . SER A 1 107 ? -13.056 -1.322 -5.638 1.00 88.56 107 SER A N 1
ATOM 858 C CA . SER A 1 107 ? -13.181 -1.103 -4.206 1.00 88.56 107 SER A CA 1
ATOM 859 C C . SER A 1 107 ? -13.852 -2.313 -3.577 1.00 88.56 107 SER A C 1
ATOM 861 O O . SER A 1 107 ? -14.699 -2.961 -4.198 1.00 88.56 107 SER A O 1
ATOM 863 N N . GLN A 1 108 ? -13.419 -2.649 -2.376 1.00 88.06 108 GLN A N 1
ATOM 864 C CA . GLN A 1 108 ? -13.885 -3.780 -1.602 1.00 88.06 108 GLN A CA 1
ATOM 865 C C . GLN A 1 108 ? -14.094 -3.301 -0.179 1.00 88.06 108 GLN A C 1
ATOM 867 O O . GLN A 1 108 ? -13.181 -2.727 0.409 1.00 88.06 108 GLN A O 1
ATOM 872 N N . ILE A 1 109 ? -15.274 -3.531 0.377 1.00 85.25 109 ILE A N 1
ATOM 873 C CA . ILE A 1 109 ? -15.543 -3.243 1.784 1.00 85.25 109 ILE A CA 1
ATOM 874 C C . ILE A 1 109 ? -15.947 -4.557 2.425 1.00 85.25 109 ILE A C 1
ATOM 876 O O . ILE A 1 109 ? -16.884 -5.211 1.972 1.00 85.25 109 ILE A O 1
ATOM 880 N N . GLY A 1 110 ? -15.198 -4.955 3.445 1.00 82.88 110 GLY A N 1
ATOM 881 C CA . GLY A 1 110 ? -15.377 -6.201 4.161 1.00 82.88 110 GLY A CA 1
ATOM 882 C C . GLY A 1 110 ? -15.644 -5.948 5.631 1.00 82.88 110 GLY A C 1
ATOM 883 O O . GLY A 1 110 ? -14.974 -5.128 6.247 1.00 82.88 110 GLY A O 1
ATOM 884 N N . ILE A 1 111 ? -16.580 -6.680 6.217 1.00 80.25 111 ILE A N 1
ATOM 885 C CA . ILE A 1 111 ? -16.667 -6.807 7.670 1.00 80.25 111 ILE A CA 1
ATOM 886 C C . ILE A 1 111 ? -16.474 -8.271 8.025 1.00 80.25 111 ILE A C 1
ATOM 888 O O . ILE A 1 111 ? -17.177 -9.133 7.495 1.00 80.25 111 ILE A O 1
ATOM 892 N N . ASN A 1 112 ? -15.499 -8.552 8.880 1.00 76.62 112 ASN A N 1
ATOM 893 C CA . ASN A 1 112 ? -15.225 -9.889 9.383 1.00 76.62 112 ASN A CA 1
ATOM 894 C C . ASN A 1 112 ? -15.189 -9.863 10.907 1.00 76.62 112 ASN A C 1
ATOM 896 O O . ASN A 1 112 ? -14.427 -9.099 11.482 1.00 76.62 112 ASN A O 1
ATOM 900 N N . GLY A 1 113 ? -16.001 -10.671 11.574 1.00 66.88 113 GLY A N 1
ATOM 901 C CA . GLY A 1 113 ? -16.055 -10.682 13.034 1.00 66.88 113 GLY A CA 1
ATOM 902 C C . GLY A 1 113 ? -16.324 -12.056 13.605 1.00 66.88 113 GLY A C 1
ATOM 903 O O . GLY A 1 113 ? -16.767 -12.957 12.891 1.00 66.88 113 GLY A O 1
ATOM 904 N N . SER A 1 114 ? -16.045 -12.184 14.894 1.00 65.62 114 SER A N 1
ATOM 905 C CA . SER A 1 114 ? -16.301 -13.375 15.683 1.00 65.62 114 SER A CA 1
ATOM 906 C C . SER A 1 114 ? -17.579 -13.218 16.501 1.00 65.62 114 SER A C 1
ATOM 908 O O . SER A 1 114 ? -17.811 -12.195 17.150 1.00 65.62 114 SER A O 1
ATOM 910 N N . LEU A 1 115 ? -18.438 -14.236 16.447 1.00 53.47 115 LEU A N 1
ATOM 911 C CA . LEU A 1 115 ? -19.692 -14.282 17.211 1.00 53.47 115 LEU A CA 1
ATOM 912 C C . LEU A 1 115 ? -19.511 -14.798 18.647 1.00 53.47 115 LEU A C 1
ATOM 914 O O . LEU A 1 115 ? -20.416 -14.618 19.460 1.00 53.47 115 LEU A O 1
ATOM 918 N N . ASP A 1 116 ? -18.366 -15.411 18.952 1.00 53.34 116 ASP A N 1
ATOM 919 C CA . ASP A 1 116 ? -18.091 -16.073 20.225 1.00 53.34 116 ASP A CA 1
ATOM 920 C C . ASP A 1 116 ? -16.756 -15.624 20.841 1.00 53.34 116 ASP A C 1
ATOM 922 O O . ASP A 1 116 ? -15.821 -15.240 20.136 1.00 53.34 116 ASP A O 1
ATOM 926 N N . SER A 1 117 ? -16.698 -15.723 22.167 1.00 53.97 117 SER A N 1
ATOM 927 C CA . SER A 1 117 ? -15.585 -15.400 23.063 1.00 53.97 117 SER A CA 1
ATOM 928 C C . SER A 1 117 ? -14.267 -16.105 22.732 1.00 53.97 117 SER A C 1
ATOM 930 O O . SER A 1 117 ? -13.193 -15.588 23.034 1.00 53.97 117 SER A O 1
ATOM 932 N N . GLU A 1 118 ? -14.349 -17.247 22.048 1.00 55.47 118 GLU A N 1
ATOM 933 C CA . GLU A 1 118 ? -13.215 -18.067 21.615 1.00 55.47 118 GLU A CA 1
ATOM 934 C C . GLU A 1 118 ? -12.773 -17.781 20.165 1.00 55.47 118 GLU A C 1
ATOM 936 O O . GLU A 1 118 ? -11.880 -18.447 19.648 1.00 55.47 118 GLU A O 1
ATOM 941 N N . ASN A 1 119 ? -13.385 -16.805 19.474 1.00 53.50 119 ASN A N 1
ATOM 942 C CA . ASN A 1 119 ? -13.167 -16.516 18.044 1.00 53.50 119 ASN A CA 1
ATOM 943 C C . ASN A 1 119 ? -13.476 -17.687 17.077 1.00 53.50 119 ASN A C 1
ATOM 945 O O . ASN A 1 119 ? -13.046 -17.668 15.922 1.00 53.50 119 ASN A O 1
ATOM 949 N N . ASN A 1 120 ? -14.250 -18.692 17.502 1.00 42.19 120 ASN A N 1
ATOM 950 C CA . ASN A 1 120 ? -14.465 -19.928 16.732 1.00 42.19 120 ASN A CA 1
ATOM 951 C C . ASN A 1 120 ? -15.494 -19.806 15.587 1.00 42.19 120 ASN A C 1
ATOM 953 O O . ASN A 1 120 ? -15.503 -20.611 14.656 1.00 42.19 120 ASN A O 1
ATOM 957 N N . LEU A 1 121 ? -16.358 -18.786 15.622 1.00 43.44 121 LEU A N 1
ATOM 958 C CA . LEU A 1 121 ? -17.389 -18.539 14.608 1.00 43.44 121 LEU A CA 1
ATOM 959 C C . LEU A 1 121 ? -17.123 -17.219 13.887 1.00 43.44 121 LEU A C 1
ATOM 961 O O . LEU A 1 121 ? -17.525 -16.158 14.361 1.00 43.44 121 LEU A O 1
ATOM 965 N N . ASN A 1 122 ? -16.462 -17.299 12.731 1.00 52.81 122 ASN A N 1
ATOM 966 C CA . ASN A 1 122 ? -16.141 -16.146 11.892 1.00 52.81 122 ASN A CA 1
ATOM 967 C C . ASN A 1 122 ? -17.221 -15.928 10.821 1.00 52.81 122 ASN A C 1
ATOM 969 O O . ASN A 1 122 ? -17.474 -16.814 10.005 1.00 52.81 122 ASN A O 1
ATOM 973 N N . TYR A 1 123 ? -17.826 -14.738 10.780 1.00 56.16 123 TYR A N 1
ATOM 974 C CA . TYR A 1 123 ? -18.702 -14.313 9.683 1.00 56.16 123 TYR A CA 1
ATOM 975 C C . TYR A 1 123 ? -18.037 -13.187 8.897 1.00 56.16 123 TYR A C 1
ATOM 977 O O . TYR A 1 123 ? -17.559 -12.220 9.489 1.00 56.16 123 TYR A O 1
ATOM 985 N N . GLY A 1 124 ? -18.006 -13.311 7.570 1.00 58.62 124 GLY A N 1
ATOM 986 C CA . GLY A 1 124 ? -17.413 -12.331 6.668 1.00 58.62 124 GLY A CA 1
ATOM 987 C C . GLY A 1 124 ? -18.355 -11.993 5.519 1.00 58.62 124 GLY A C 1
ATOM 988 O O . GLY A 1 124 ? -18.770 -12.889 4.784 1.00 58.62 124 GLY A O 1
ATOM 989 N N . ARG A 1 125 ? -18.674 -10.710 5.328 1.00 64.94 125 ARG A N 1
ATOM 990 C CA . ARG A 1 125 ? -19.271 -10.212 4.077 1.00 64.94 125 ARG A CA 1
ATOM 991 C C . ARG A 1 125 ? -18.320 -9.222 3.442 1.00 64.94 125 ARG A C 1
ATOM 993 O O . ARG A 1 125 ? -17.877 -8.300 4.117 1.00 64.94 125 ARG A O 1
ATOM 1000 N N . VAL A 1 126 ? -18.048 -9.412 2.156 1.00 75.00 126 VAL A N 1
ATOM 1001 C CA . VAL A 1 126 ? -17.259 -8.484 1.348 1.00 75.00 126 VAL A CA 1
ATOM 1002 C C . VAL A 1 126 ? -18.096 -8.068 0.152 1.00 75.00 126 VAL A C 1
ATOM 1004 O O . VAL A 1 126 ? -18.505 -8.918 -0.638 1.00 75.00 126 VAL A O 1
ATOM 1007 N N . ASP A 1 127 ? -18.359 -6.772 0.035 1.00 73.50 127 ASP A N 1
ATOM 1008 C CA . ASP A 1 127 ? -18.947 -6.199 -1.169 1.00 73.50 127 ASP A CA 1
ATOM 1009 C C . ASP A 1 127 ? -17.834 -5.796 -2.139 1.00 73.50 127 ASP A C 1
ATOM 1011 O O . ASP A 1 127 ? -16.805 -5.251 -1.732 1.00 73.50 127 ASP A O 1
ATOM 1015 N N . HIS A 1 128 ? -18.019 -6.101 -3.422 1.00 77.44 128 HIS A N 1
ATOM 1016 C CA . HIS A 1 128 ? -17.020 -5.877 -4.459 1.00 77.44 128 HIS A CA 1
ATOM 1017 C C . HIS A 1 128 ? -17.577 -4.986 -5.563 1.00 77.44 128 HIS A C 1
ATOM 1019 O O . HIS A 1 128 ? -18.326 -5.445 -6.426 1.00 77.44 128 HIS A O 1
ATOM 1025 N N . HIS A 1 129 ? -17.089 -3.750 -5.630 1.00 77.06 129 HIS A N 1
ATOM 1026 C CA . HIS A 1 129 ? -17.357 -2.863 -6.750 1.00 77.06 129 HIS A CA 1
ATOM 1027 C C . HIS A 1 129 ? -16.160 -2.845 -7.707 1.00 77.06 129 HIS A C 1
ATOM 1029 O O . HIS A 1 129 ? -15.048 -2.462 -7.337 1.00 77.06 129 HIS A O 1
ATOM 1035 N N . ARG A 1 130 ? -16.366 -3.274 -8.956 1.00 76.00 130 ARG A N 1
ATOM 1036 C CA . ARG A 1 130 ? -15.352 -3.234 -10.021 1.00 76.00 130 ARG A CA 1
ATOM 1037 C C . ARG A 1 130 ? -15.825 -2.340 -11.150 1.00 76.00 130 ARG A C 1
ATOM 1039 O O . ARG A 1 130 ? -16.936 -2.512 -11.644 1.00 76.00 130 ARG A O 1
ATOM 1046 N N . HIS A 1 131 ? -14.946 -1.460 -11.618 1.00 68.06 131 HIS A N 1
ATOM 1047 C CA . HIS A 1 131 ? -15.224 -0.706 -12.831 1.00 68.06 131 HIS A CA 1
ATOM 1048 C C . HIS A 1 131 ? -15.128 -1.654 -14.029 1.00 68.06 131 HIS A C 1
ATOM 1050 O O . HIS A 1 131 ? -14.038 -2.083 -14.413 1.00 68.06 131 HIS A O 1
ATOM 1056 N N . ARG A 1 132 ? -16.267 -2.013 -14.628 1.00 53.84 132 ARG A N 1
ATOM 1057 C CA . ARG A 1 132 ? -16.284 -2.725 -15.913 1.00 53.84 132 ARG A CA 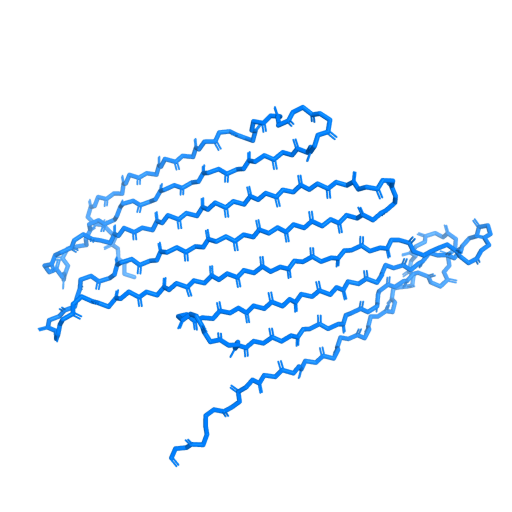1
ATOM 1058 C C . ARG A 1 132 ? -16.127 -1.686 -17.020 1.00 53.84 132 ARG A C 1
ATOM 1060 O O . ARG A 1 132 ? -16.814 -0.670 -17.017 1.00 53.84 132 ARG A O 1
ATOM 1067 N N . ARG A 1 133 ? -15.183 -1.902 -17.937 1.00 46.94 133 ARG A N 1
ATOM 1068 C CA . ARG A 1 133 ? -15.181 -1.192 -19.220 1.00 46.94 133 ARG A CA 1
ATOM 1069 C C . ARG A 1 133 ? -16.310 -1.781 -20.062 1.00 46.94 133 ARG A C 1
ATOM 1071 O O . ARG A 1 133 ? -16.306 -2.987 -20.295 1.00 46.94 133 ARG A O 1
ATOM 1078 N N . SER A 1 134 ? -17.250 -0.945 -20.486 1.00 45.19 134 SER A N 1
ATOM 1079 C CA . SER A 1 134 ? -18.055 -1.234 -21.672 1.00 45.19 134 SER A CA 1
ATOM 1080 C C . SER A 1 134 ? -17.114 -1.173 -22.877 1.00 45.19 134 SER A C 1
ATOM 1082 O O . SER A 1 134 ? -16.314 -0.237 -22.966 1.00 45.19 134 SER A O 1
ATOM 1084 N N . ALA A 1 135 ? -17.125 -2.230 -23.689 1.00 48.47 135 ALA A N 1
ATOM 1085 C CA . ALA A 1 135 ? -16.397 -2.307 -24.953 1.00 48.47 135 ALA A CA 1
ATOM 1086 C C . ALA A 1 135 ? -17.058 -1.420 -26.013 1.00 48.47 135 ALA A C 1
ATOM 1088 O O . ALA A 1 135 ? -18.293 -1.234 -25.911 1.00 48.47 135 ALA A O 1
#

Sequence (135 aa):
MAAKKRHDLHGEPEPAGRLGGFYLSGRISDYWNRSGTEKQYQVSYNNSFGRLSWSASAQRVYTPDSSGHRRDDRISLNFSYPLWFGDNRTANLTSNTSFNNSRFASSQIGINGSLDSENNLNYGRVDHHRHRRSA

Secondary structure (DSSP, 8-state):
--EEEEEEEE---EE-GGG-EEEEEEEEEEETTSSS-EEEEEEEEEEEETTEEEEEEEEEEEE--TTS-EEEEEEEEEEEEEEE-STT-EEEEEEEEEEETTEEEEEEEEEEEESSTTS--EEEEEEEEE-PPP-

InterPro domains:
  IPR000015 Outer membrane usher protein [PF00577] (18-124)
  IPR000015 Outer membrane usher protein [PTHR30451] (17-124)

pLDDT: mean 77.52, std 13.46, range [42.19, 94.31]

Radius of gyration: 19.47 Å; chains: 1; bounding box: 38×28×56 Å